Protein AF-C5B0N3-F1 (afdb_monomer)

Secondary structure (DSSP, 8-state):
------SS-HHHHHHHHHHHTEEEEEEETTEEEEEES-HHHHHHHHHHHHHHHHHHHHHHHHHHHHHHHHHHHHHHHHHS-HHHHHHHHHHHHHHHHHHHHHHHTS-SS-TT-S--

Mean predicted aligned error: 10.0 Å

Foldseek 3Di:
DPPDDDPDDLVNVLVVLQVVQWDFPDDDPPDTDIDRNCPPVSVVSNVVSVLVVLLVVLVVVLVVQLVVLVVVLVVLCVVQPCVVNPPVSVVSNVVSVVVSVVSVVDDSGDPPPPDD

pLDDT: mean 80.4, std 15.12, range [34.62, 94.81]

Radius of gyration: 23.95 Å; Cα contacts (8 Å, |Δi|>4): 84; chains: 1; bounding box: 46×26×74 Å

Organism: Methylorubrum extorquens (strain ATCC 14718 / DSM 1338 / JCM 2805 / NCIMB 9133 / AM1) (NCBI:txid272630)

Solvent-accessible surface area (backbone atoms only — not comparable to full-atom values): 6702 Å² total; per-residue (Å²): 132,84,80,72,72,69,94,62,53,70,67,58,56,46,50,50,45,50,58,76,34,41,45,82,73,55,80,58,91,94,46,89,41,73,43,69,76,44,61,68,62,42,51,54,54,45,50,54,52,50,53,50,54,45,32,53,51,38,48,54,51,38,53,53,53,29,50,52,35,50,52,52,33,50,55,44,44,74,76,29,32,48,90,82,40,40,72,61,18,46,52,51,46,50,51,33,54,50,49,34,53,53,42,71,66,52,73,49,64,70,95,80,72,84,81,128

Sequence (116 aa):
MIAMASDKSLAAEIEAVLRANTCELGQADEADRFLIVDVKKAAAEIAALQSRAFEDGARWMRERAYNAVIDVRHAAACNFSPEFSGAQGEARTNSLATAAKAVLALPLQPEGERNA

Structure (mmCIF, N/CA/C/O backbone):
data_AF-C5B0N3-F1
#
_entry.id   AF-C5B0N3-F1
#
loop_
_atom_site.group_PDB
_atom_site.id
_atom_site.type_symbol
_atom_site.label_atom_id
_atom_site.label_alt_id
_atom_site.label_comp_id
_atom_site.label_asym_id
_atom_site.label_entity_id
_atom_site.label_seq_id
_atom_site.pdbx_PDB_ins_code
_atom_site.Cartn_x
_atom_site.Cartn_y
_atom_site.Cartn_z
_atom_site.occupancy
_atom_site.B_iso_or_equiv
_atom_site.auth_seq_id
_atom_site.auth_comp_id
_atom_site.auth_asym_id
_atom_site.aut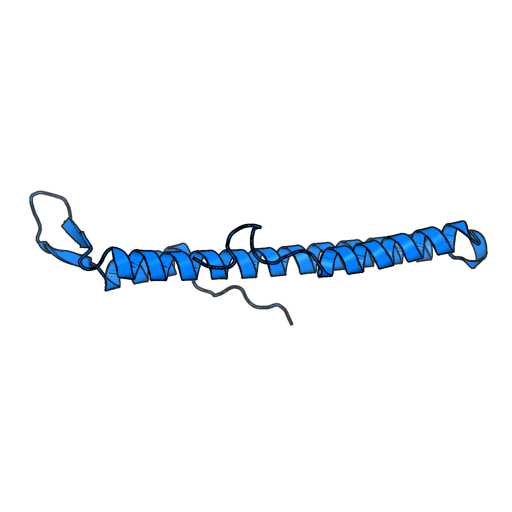h_atom_id
_atom_site.pdbx_PDB_model_num
ATOM 1 N N . MET A 1 1 ? 7.572 15.468 -1.102 1.00 34.62 1 MET A N 1
ATOM 2 C CA . MET A 1 1 ? 7.038 15.785 0.237 1.00 34.62 1 MET A CA 1
ATOM 3 C C . MET A 1 1 ? 6.649 14.450 0.843 1.00 34.62 1 MET A C 1
ATOM 5 O O . MET A 1 1 ? 5.716 13.841 0.343 1.00 34.62 1 MET A O 1
ATOM 9 N N . ILE A 1 2 ? 7.456 13.925 1.769 1.00 40.72 2 ILE A N 1
ATOM 10 C CA . ILE A 1 2 ? 7.207 12.624 2.407 1.00 40.72 2 ILE A CA 1
ATOM 11 C C . ILE A 1 2 ? 5.932 12.801 3.228 1.00 40.72 2 ILE A C 1
ATOM 13 O O . ILE A 1 2 ? 5.920 13.634 4.134 1.00 40.72 2 ILE A O 1
ATOM 17 N N . ALA A 1 3 ? 4.854 12.099 2.876 1.00 42.22 3 ALA A N 1
ATOM 18 C CA . ALA A 1 3 ? 3.690 12.028 3.746 1.00 42.22 3 ALA A CA 1
ATOM 19 C C . ALA A 1 3 ? 4.167 11.371 5.043 1.00 42.22 3 ALA A C 1
ATOM 21 O O . ALA A 1 3 ? 4.524 10.192 5.056 1.00 42.22 3 ALA A O 1
ATOM 22 N N . MET A 1 4 ? 4.306 12.179 6.093 1.00 39.03 4 MET A N 1
ATOM 23 C CA . MET A 1 4 ? 4.679 11.688 7.407 1.00 39.03 4 MET A CA 1
ATOM 24 C C . MET A 1 4 ? 3.627 10.673 7.838 1.00 39.03 4 MET A C 1
ATOM 26 O O . MET A 1 4 ? 2.436 10.983 7.839 1.00 39.03 4 MET A O 1
ATOM 30 N N . ALA A 1 5 ? 4.072 9.457 8.156 1.00 51.12 5 ALA A N 1
ATOM 31 C CA . ALA A 1 5 ? 3.236 8.494 8.850 1.00 51.12 5 ALA A CA 1
ATOM 32 C C . ALA A 1 5 ? 2.658 9.186 10.092 1.00 51.12 5 ALA A C 1
ATOM 34 O O . ALA A 1 5 ? 3.391 9.888 10.785 1.00 51.12 5 ALA A O 1
ATOM 35 N N . SER A 1 6 ? 1.354 9.026 10.331 1.00 54.53 6 SER A N 1
ATOM 36 C CA . SER A 1 6 ? 0.712 9.425 11.588 1.00 54.53 6 SER A CA 1
ATOM 37 C C . SER A 1 6 ? 1.625 9.039 12.757 1.00 54.53 6 SER A C 1
ATOM 39 O O . SER A 1 6 ? 1.975 7.867 12.890 1.00 54.53 6 SER A O 1
ATOM 41 N N . ASP A 1 7 ? 2.022 10.003 13.597 1.00 58.38 7 ASP A N 1
ATOM 42 C CA . ASP A 1 7 ? 2.887 9.752 14.766 1.00 58.38 7 ASP A CA 1
ATOM 43 C C . ASP A 1 7 ? 2.241 8.777 15.777 1.00 58.38 7 ASP A C 1
ATOM 45 O O . ASP A 1 7 ? 2.889 8.312 16.716 1.00 58.38 7 ASP A O 1
ATOM 49 N N . LYS A 1 8 ? 0.955 8.441 15.598 1.00 67.44 8 LYS A N 1
ATOM 50 C CA . LYS A 1 8 ? 0.238 7.429 16.376 1.00 67.44 8 LYS A CA 1
ATOM 51 C C . LYS A 1 8 ? 0.162 6.121 15.596 1.00 67.44 8 LYS A C 1
ATOM 53 O O . LYS A 1 8 ? -0.288 6.087 14.454 1.00 67.44 8 LYS A O 1
ATOM 58 N N . SER A 1 9 ? 0.570 5.025 16.235 1.00 86.88 9 SER A N 1
ATOM 59 C CA . SER A 1 9 ? 0.423 3.695 15.642 1.00 86.88 9 SER A CA 1
ATOM 60 C C . SER A 1 9 ? -1.060 3.336 15.492 1.00 86.88 9 SER A C 1
ATOM 62 O O . SER A 1 9 ? -1.882 3.706 16.333 1.00 86.88 9 SER A O 1
ATOM 64 N N . LEU A 1 10 ? -1.400 2.556 14.459 1.00 89.12 10 LEU A N 1
ATOM 65 C CA . LEU A 1 10 ? -2.758 2.029 14.264 1.00 89.12 10 LEU A CA 1
ATOM 66 C C . LEU A 1 10 ? -3.289 1.335 15.530 1.00 89.12 10 LEU A C 1
ATOM 68 O O . LEU A 1 10 ? -4.461 1.468 15.862 1.00 89.12 10 LEU A O 1
ATOM 72 N N . ALA A 1 11 ? -2.418 0.641 16.268 1.00 89.19 11 ALA A N 1
ATOM 73 C CA . ALA A 1 11 ? -2.785 -0.004 17.524 1.00 89.19 11 ALA A CA 1
ATOM 74 C C . ALA A 1 11 ? -3.248 1.007 18.587 1.00 89.19 11 ALA A C 1
ATOM 76 O O . ALA A 1 11 ? -4.242 0.758 19.261 1.00 89.19 11 ALA A O 1
ATOM 77 N N . ALA A 1 12 ? -2.585 2.163 18.697 1.00 91.12 12 ALA A N 1
ATOM 78 C CA . ALA A 1 12 ? -2.984 3.218 19.626 1.00 91.12 12 ALA A CA 1
ATOM 79 C C . ALA A 1 12 ? -4.320 3.871 19.227 1.00 91.12 12 ALA A C 1
ATOM 81 O O . ALA A 1 12 ? -5.117 4.233 20.091 1.00 91.12 12 ALA A O 1
ATOM 82 N N . GLU A 1 13 ? -4.589 4.008 17.926 1.00 92.94 13 GLU A N 1
ATOM 83 C CA . GLU A 1 13 ? -5.879 4.511 17.435 1.00 92.94 13 GLU A CA 1
ATOM 84 C C . GLU A 1 13 ? -7.014 3.507 17.700 1.00 92.94 13 GLU A C 1
ATOM 86 O O . GLU A 1 13 ? -8.072 3.901 18.186 1.00 92.94 13 GLU A O 1
ATOM 91 N N . ILE A 1 14 ? -6.777 2.208 17.481 1.00 92.38 14 ILE A N 1
ATOM 92 C CA . ILE A 1 14 ? -7.730 1.139 17.824 1.00 92.38 14 ILE A CA 1
ATOM 93 C C . ILE A 1 14 ? -7.999 1.115 19.332 1.00 92.38 14 ILE A C 1
ATOM 95 O O . ILE A 1 14 ? -9.153 1.042 19.749 1.00 92.38 14 ILE A O 1
ATOM 99 N N . GLU A 1 15 ? -6.958 1.213 20.161 1.00 90.75 15 GLU A N 1
ATOM 100 C CA . GLU A 1 15 ? -7.115 1.261 21.616 1.00 90.75 15 GLU A CA 1
ATOM 101 C C . GLU A 1 15 ? -7.964 2.463 22.051 1.00 90.75 15 GLU A C 1
ATOM 103 O O . GLU A 1 15 ? -8.836 2.323 22.909 1.00 90.75 15 GLU A O 1
ATOM 108 N N . ALA A 1 16 ? -7.769 3.631 21.434 1.00 90.81 16 ALA A N 1
ATOM 109 C CA . ALA A 1 16 ? -8.570 4.8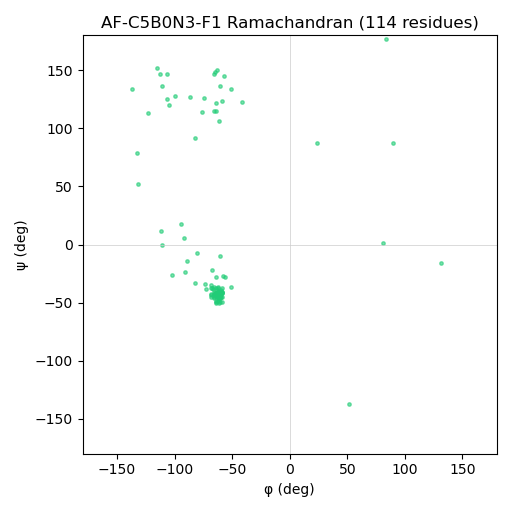16 21.723 1.00 90.81 16 ALA A CA 1
ATOM 110 C C . ALA A 1 16 ? -10.056 4.611 21.379 1.00 90.81 16 ALA A C 1
ATOM 112 O O . ALA A 1 16 ? -10.914 4.988 22.179 1.00 90.81 16 ALA A O 1
ATOM 113 N N . VAL A 1 17 ? -10.365 3.972 20.242 1.00 92.12 17 VAL A N 1
ATOM 114 C CA . VAL A 1 17 ? -11.748 3.609 19.878 1.00 92.12 17 VAL A CA 1
ATOM 115 C C . VAL A 1 17 ? -12.341 2.652 20.908 1.00 92.12 17 VAL A C 1
ATOM 117 O O . VAL A 1 17 ? -13.464 2.864 21.367 1.00 92.12 17 VAL A O 1
ATOM 120 N N . LEU A 1 18 ? -11.596 1.618 21.306 1.00 90.38 18 LEU A N 1
ATOM 121 C CA . LEU A 1 18 ? -12.060 0.657 22.304 1.00 90.38 18 LEU A CA 1
ATOM 122 C C . LEU A 1 18 ? -12.353 1.354 23.635 1.00 90.38 18 LEU A C 1
ATOM 124 O O . LEU A 1 18 ? -13.460 1.219 24.144 1.00 90.38 18 LEU A O 1
ATOM 128 N N . ARG A 1 19 ? -11.428 2.180 24.140 1.00 88.00 19 ARG A N 1
ATOM 129 C CA . ARG A 1 19 ? -11.613 2.944 25.387 1.00 88.00 19 ARG A CA 1
ATOM 130 C C . ARG A 1 19 ? -12.820 3.879 25.332 1.00 88.00 19 ARG A C 1
ATOM 132 O O . ARG A 1 19 ? -13.566 3.961 26.304 1.00 88.00 19 ARG A O 1
ATOM 139 N N . ALA A 1 20 ? -13.041 4.554 24.204 1.00 88.81 20 ALA A N 1
ATOM 140 C CA . ALA A 1 20 ? -14.182 5.452 24.018 1.00 88.81 20 ALA A CA 1
ATOM 141 C C . ALA A 1 20 ? -15.537 4.722 23.990 1.00 88.81 20 ALA A C 1
ATOM 143 O O . ALA A 1 20 ? -16.570 5.340 24.242 1.00 88.81 20 ALA A O 1
ATOM 144 N N . ASN A 1 21 ? -15.535 3.421 23.687 1.00 86.56 21 ASN A N 1
ATOM 145 C CA . ASN A 1 21 ? -16.735 2.593 23.585 1.00 86.56 21 ASN A CA 1
ATOM 146 C C . ASN A 1 21 ? -16.832 1.537 24.701 1.00 86.56 21 ASN A C 1
ATOM 148 O O . ASN A 1 21 ? -17.691 0.657 24.624 1.00 86.56 21 ASN A O 1
ATOM 152 N N . THR A 1 22 ? -15.994 1.615 25.738 1.00 85.12 22 THR A N 1
ATOM 153 C CA . THR A 1 22 ? -16.066 0.749 26.924 1.00 85.12 22 THR A CA 1
ATOM 154 C C . THR A 1 22 ? -16.604 1.479 28.147 1.00 85.12 22 THR A C 1
ATOM 156 O O . THR A 1 22 ? -16.304 2.653 28.346 1.00 85.12 22 THR A O 1
ATOM 159 N N . CYS A 1 23 ? -17.329 0.770 29.013 1.00 78.94 23 CYS A N 1
ATOM 160 C CA . CYS A 1 23 ? -17.572 1.190 30.391 1.00 78.94 23 CYS A CA 1
ATOM 161 C C . CYS A 1 23 ? -16.878 0.245 31.382 1.00 78.94 23 CYS A C 1
ATOM 163 O O . CYS A 1 23 ? -16.742 -0.958 31.134 1.00 78.94 23 CYS A O 1
ATOM 165 N N . GLU A 1 24 ? -16.420 0.802 32.503 1.00 75.19 24 GLU A N 1
ATOM 166 C CA . GLU A 1 24 ? -15.849 0.036 33.610 1.00 75.19 24 GLU A CA 1
ATOM 167 C C . GLU A 1 24 ? -16.968 -0.676 34.378 1.00 75.19 24 GLU A C 1
ATOM 169 O O . GLU A 1 24 ? -17.928 -0.045 34.823 1.00 75.19 24 GLU A O 1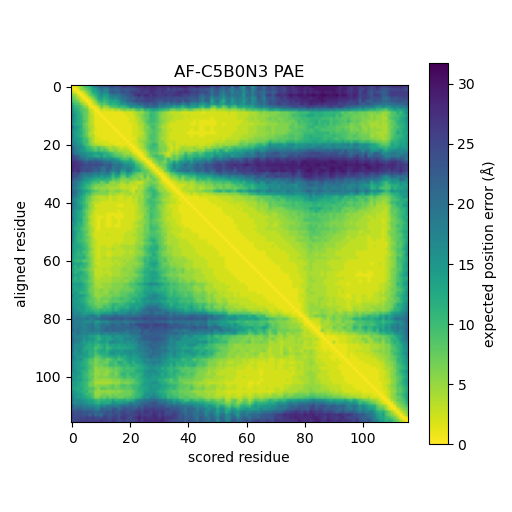
ATOM 174 N N . LEU A 1 25 ? -16.845 -1.994 34.547 1.00 69.12 25 LEU A N 1
ATOM 175 C CA . LEU A 1 25 ? -17.785 -2.801 35.336 1.00 69.12 25 LEU A CA 1
ATOM 176 C C . LEU A 1 25 ? -17.361 -2.947 36.812 1.00 69.12 25 LEU A C 1
ATOM 178 O O . LEU A 1 25 ? -18.012 -3.668 37.568 1.00 69.12 25 LEU A O 1
ATOM 182 N N . GLY A 1 26 ? -16.292 -2.259 37.225 1.00 60.69 26 GLY A N 1
ATOM 183 C CA . GLY A 1 26 ? -15.674 -2.385 38.547 1.00 60.69 26 GLY A CA 1
ATOM 184 C C . GLY A 1 26 ? -14.679 -3.548 38.651 1.00 60.69 26 GLY A C 1
ATOM 185 O O . GLY A 1 26 ? -14.482 -4.315 37.706 1.00 60.69 26 GLY A O 1
ATOM 186 N N . GLN A 1 27 ? -14.031 -3.666 39.814 1.00 54.34 27 GLN A N 1
ATOM 187 C CA . GLN A 1 27 ? -13.083 -4.741 40.119 1.00 54.34 27 GLN A CA 1
ATOM 188 C C . GLN A 1 27 ? -13.821 -5.960 40.679 1.00 54.34 27 GLN A C 1
ATOM 190 O O . GLN A 1 27 ? -14.557 -5.852 41.657 1.00 54.34 27 GLN A O 1
ATOM 195 N N . ALA A 1 28 ? -13.599 -7.130 40.086 1.00 51.16 28 ALA A N 1
ATOM 196 C CA . ALA A 1 28 ? -13.918 -8.409 40.710 1.00 51.16 28 ALA A CA 1
ATOM 197 C C . ALA A 1 28 ? -12.625 -9.218 40.744 1.00 51.16 28 ALA A C 1
ATOM 199 O O . ALA A 1 28 ? -12.111 -9.528 39.670 1.00 51.16 28 ALA A O 1
ATOM 200 N N . ASP A 1 29 ? -12.119 -9.467 41.957 1.00 55.53 29 ASP A N 1
ATOM 201 C CA . ASP A 1 29 ? -10.939 -10.267 42.304 1.00 55.53 29 ASP A CA 1
ATOM 202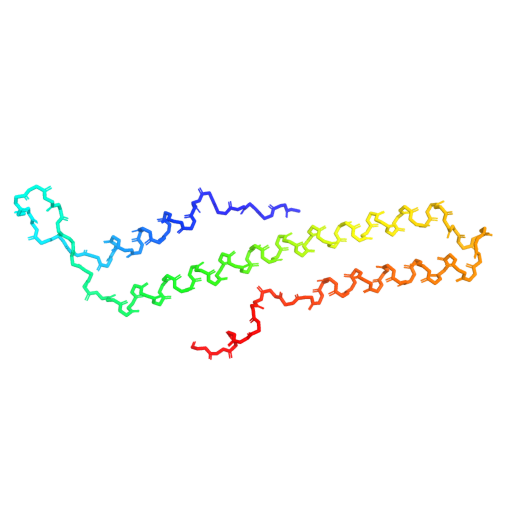 C C . ASP A 1 29 ? -9.914 -10.396 41.159 1.00 55.53 29 ASP A C 1
ATOM 204 O O . ASP A 1 29 ? -9.951 -11.319 40.350 1.00 55.53 29 ASP A O 1
ATOM 208 N N . GLU A 1 30 ? -9.004 -9.417 41.103 1.00 57.41 30 GLU A N 1
ATOM 209 C CA . GLU A 1 30 ? -7.744 -9.416 40.333 1.00 57.41 30 GLU A CA 1
ATOM 210 C C . GLU A 1 30 ? -7.773 -9.084 38.825 1.00 57.41 30 GLU A C 1
ATOM 212 O O . GLU A 1 30 ? -6.700 -9.013 38.225 1.00 57.41 30 GLU A O 1
ATOM 217 N N . ALA A 1 31 ? -8.917 -8.768 38.202 1.00 60.50 31 ALA A N 1
ATOM 218 C CA . ALA A 1 31 ? -8.925 -8.279 36.811 1.00 60.50 31 ALA A CA 1
ATOM 219 C C . ALA A 1 31 ? -9.869 -7.092 36.565 1.00 60.50 31 ALA A C 1
ATOM 221 O O . ALA A 1 31 ? -11.046 -7.129 36.934 1.00 60.50 31 ALA A O 1
ATOM 222 N N . ASP A 1 32 ? -9.364 -6.072 35.860 1.00 64.62 32 ASP A N 1
ATOM 223 C CA . ASP A 1 32 ? -10.183 -4.988 35.319 1.00 64.62 32 ASP A CA 1
ATOM 224 C C . ASP A 1 32 ? -11.151 -5.555 34.271 1.00 64.62 32 ASP A C 1
ATOM 226 O O . ASP A 1 32 ? -10.743 -6.169 33.279 1.00 64.62 32 ASP A O 1
ATOM 230 N N . ARG A 1 33 ? -12.457 -5.369 34.493 1.00 70.31 33 ARG A N 1
ATOM 231 C CA . ARG A 1 33 ? -13.506 -5.803 33.565 1.00 70.31 33 ARG A CA 1
ATOM 232 C C . AR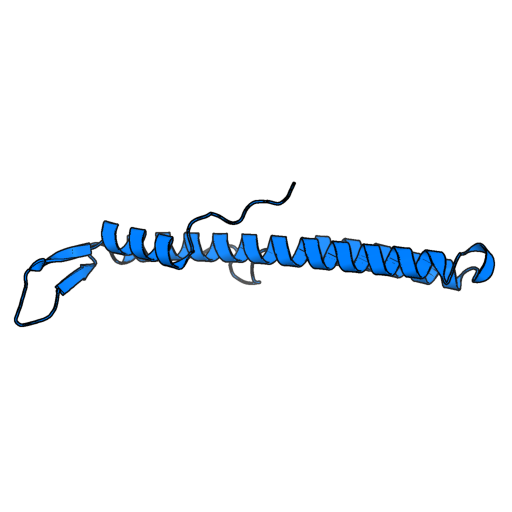G A 1 33 ? -14.069 -4.604 32.817 1.00 70.31 33 ARG A C 1
ATOM 234 O O . ARG A 1 33 ? -14.668 -3.709 33.413 1.00 70.31 33 ARG A O 1
ATOM 241 N N . PHE A 1 34 ? -13.938 -4.641 31.496 1.00 75.38 34 PHE A N 1
ATOM 242 C CA . PHE A 1 34 ? -14.505 -3.648 30.589 1.00 75.38 34 PHE A CA 1
ATOM 243 C C . PHE A 1 34 ? -15.635 -4.271 29.770 1.00 75.38 34 PHE A C 1
ATOM 245 O O . PHE A 1 34 ? -15.498 -5.381 29.253 1.00 75.38 34 PHE A O 1
ATOM 252 N N . LEU A 1 35 ? -16.744 -3.548 29.630 1.00 80.75 35 LEU A N 1
ATOM 253 C CA . LEU A 1 35 ? -17.830 -3.898 28.716 1.00 80.75 35 LEU A CA 1
ATOM 254 C C . LEU A 1 35 ? -17.802 -2.951 27.524 1.00 80.75 35 LEU A C 1
ATOM 256 O O . LEU A 1 35 ? -17.886 -1.742 27.713 1.00 80.75 35 LEU A O 1
ATOM 260 N N . ILE A 1 36 ? -17.738 -3.487 26.306 1.00 82.81 36 ILE A N 1
ATOM 261 C CA . ILE A 1 36 ? -17.927 -2.682 25.093 1.00 82.81 36 ILE A CA 1
ATOM 262 C C . ILE A 1 36 ? -19.426 -2.408 24.938 1.00 82.81 36 ILE A C 1
ATOM 264 O O . ILE A 1 36 ? -20.213 -3.331 24.733 1.00 82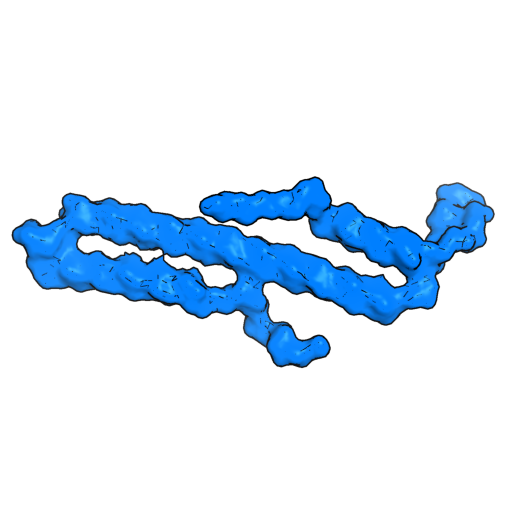.81 36 ILE A O 1
ATOM 268 N N . VAL A 1 37 ? -19.816 -1.141 25.059 1.00 84.31 37 VAL A N 1
ATOM 269 C CA . VAL A 1 37 ? -21.217 -0.703 25.154 1.00 84.31 37 VAL A CA 1
ATOM 270 C C . VAL A 1 37 ? -21.873 -0.599 23.774 1.00 84.31 37 VAL A C 1
ATOM 272 O O . VAL A 1 37 ? -23.055 -0.901 23.628 1.00 84.31 37 VAL A O 1
ATOM 275 N N . ASP A 1 38 ? -21.100 -0.231 22.748 1.00 86.12 38 ASP A N 1
ATOM 276 C CA . ASP A 1 38 ? -21.566 -0.120 21.360 1.00 86.12 38 ASP A CA 1
ATOM 277 C C . ASP A 1 38 ? -20.595 -0.813 20.394 1.00 86.12 38 ASP A C 1
ATOM 279 O O . ASP A 1 38 ? -19.756 -0.203 19.728 1.00 86.12 38 ASP A O 1
ATOM 283 N N . VAL A 1 39 ? -20.708 -2.143 20.338 1.00 88.94 39 VAL A N 1
ATOM 284 C CA . VAL A 1 39 ? -19.849 -2.998 19.505 1.00 88.94 39 VAL A CA 1
ATOM 285 C C . VAL A 1 39 ? -19.950 -2.637 18.022 1.00 88.94 39 VAL A C 1
ATOM 287 O O . VAL A 1 39 ? -18.944 -2.681 17.317 1.00 88.94 39 VAL A O 1
ATOM 290 N N . LYS A 1 40 ? -21.140 -2.270 17.529 1.00 90.62 40 LYS A N 1
ATOM 291 C CA . LYS A 1 40 ? -21.335 -1.971 16.102 1.00 90.62 40 LYS A CA 1
ATOM 292 C C . LYS A 1 40 ? -20.609 -0.694 15.705 1.00 90.62 40 LYS A C 1
ATOM 294 O O . LYS A 1 40 ? -19.926 -0.682 14.684 1.00 90.62 40 LYS A O 1
ATOM 299 N N . LYS A 1 41 ? -20.729 0.354 16.521 1.00 89.06 41 LYS A N 1
ATOM 300 C CA . LYS A 1 41 ? -20.031 1.616 16.288 1.00 89.06 41 LYS A CA 1
ATOM 301 C C . LYS A 1 41 ? -18.514 1.442 16.369 1.00 89.06 41 LYS A C 1
ATOM 303 O O . LYS A 1 41 ? -17.814 1.837 15.441 1.00 89.06 41 LYS A O 1
ATOM 308 N N . ALA A 1 42 ? -18.020 0.778 17.417 1.00 89.50 42 ALA A N 1
ATOM 309 C CA . ALA A 1 42 ? -16.591 0.515 17.578 1.00 89.50 42 ALA A CA 1
ATOM 310 C C . ALA A 1 42 ? -16.014 -0.297 16.403 1.00 89.50 42 ALA A C 1
ATOM 312 O O . ALA A 1 42 ? -14.943 0.026 15.895 1.00 89.50 42 ALA A O 1
ATOM 313 N N . ALA A 1 43 ? -16.739 -1.316 15.928 1.00 90.19 43 ALA A N 1
ATOM 314 C CA . ALA A 1 43 ? -16.318 -2.119 14.782 1.00 90.19 43 ALA A CA 1
ATOM 315 C C . ALA A 1 43 ? -16.236 -1.297 13.485 1.00 90.19 43 ALA A C 1
ATOM 317 O O . ALA A 1 43 ? -15.268 -1.439 12.740 1.00 90.19 43 ALA A O 1
ATOM 318 N N . ALA A 1 44 ? -17.211 -0.418 13.227 1.00 90.56 44 ALA A N 1
ATOM 319 C CA . ALA A 1 44 ? -17.200 0.450 12.050 1.00 90.56 44 ALA A CA 1
ATOM 320 C C . ALA A 1 44 ? -16.028 1.449 12.074 1.00 90.56 44 ALA A C 1
ATOM 322 O O . ALA A 1 44 ? -15.362 1.649 11.058 1.00 90.56 44 ALA A O 1
ATOM 323 N N . GLU A 1 45 ? -15.736 2.042 13.234 1.00 92.44 45 GLU A N 1
ATOM 324 C CA . GLU A 1 45 ? -14.603 2.960 13.399 1.00 92.44 45 GLU A CA 1
ATOM 325 C C . GLU A 1 45 ? -13.255 2.242 13.216 1.00 92.44 45 GLU A C 1
ATOM 327 O O . GLU A 1 45 ? -12.383 2.743 12.505 1.00 92.44 45 GLU A O 1
ATOM 332 N N . ILE A 1 46 ? -13.094 1.040 13.780 1.00 92.88 46 ILE A N 1
ATOM 333 C CA . ILE A 1 46 ? -11.883 0.225 13.593 1.00 92.88 46 ILE A CA 1
ATOM 334 C C . ILE A 1 46 ? -11.704 -0.170 12.123 1.00 92.88 46 ILE A C 1
ATOM 336 O O . ILE A 1 46 ? -10.592 -0.059 11.607 1.00 92.88 46 ILE A O 1
ATOM 340 N N . ALA A 1 47 ? -12.772 -0.582 11.436 1.00 90.75 47 ALA A N 1
ATOM 341 C CA . ALA A 1 47 ? -12.710 -0.912 10.013 1.00 90.75 47 ALA A CA 1
ATOM 342 C C . ALA A 1 47 ? -12.231 0.291 9.183 1.00 90.75 47 ALA A C 1
ATOM 344 O O . ALA A 1 47 ? -11.306 0.157 8.385 1.00 90.75 47 ALA A O 1
ATOM 345 N N . ALA A 1 48 ? -12.766 1.489 9.440 1.00 89.94 48 ALA A N 1
ATOM 346 C CA . ALA A 1 48 ? -12.326 2.707 8.760 1.00 89.94 48 ALA A CA 1
ATOM 347 C C . ALA A 1 48 ? -10.840 3.028 9.018 1.00 89.94 48 ALA A C 1
ATOM 349 O O . ALA A 1 48 ? -10.117 3.414 8.096 1.00 89.94 48 ALA A O 1
ATOM 350 N N . LEU A 1 49 ? -10.358 2.835 10.254 1.00 91.69 49 LEU A N 1
ATOM 351 C CA . LEU A 1 49 ? -8.939 2.992 10.594 1.00 91.69 49 LEU A CA 1
ATOM 352 C C . LEU A 1 49 ? -8.050 1.990 9.845 1.00 91.69 49 LEU A C 1
ATOM 354 O O . LEU A 1 49 ? -6.986 2.364 9.346 1.00 91.69 49 LEU A O 1
ATOM 358 N N . GLN A 1 50 ? -8.482 0.732 9.748 1.00 89.81 50 GLN A N 1
ATOM 359 C CA . GLN A 1 50 ? -7.762 -0.318 9.027 1.00 89.81 50 GLN A CA 1
ATOM 360 C C . GLN A 1 50 ? -7.700 -0.032 7.525 1.00 89.81 50 GLN A C 1
ATOM 362 O O . GLN A 1 50 ? -6.615 -0.114 6.949 1.00 89.81 50 GLN A O 1
ATOM 367 N N . SER A 1 51 ? -8.814 0.377 6.910 1.00 87.56 51 SER A N 1
ATOM 368 C CA . SER A 1 51 ? -8.854 0.768 5.497 1.00 87.56 51 SER A CA 1
ATOM 369 C C . SER A 1 51 ? -7.920 1.948 5.216 1.00 87.56 51 SER A C 1
ATOM 371 O O . SER A 1 51 ? -7.118 1.883 4.286 1.00 87.56 51 SER A O 1
ATOM 373 N N . ARG A 1 52 ? -7.926 2.986 6.067 1.00 88.44 52 ARG A N 1
ATOM 374 C CA . ARG A 1 52 ? -7.000 4.127 5.944 1.00 88.44 52 ARG A CA 1
ATOM 375 C C . ARG A 1 52 ? -5.539 3.682 6.017 1.00 88.44 52 ARG A C 1
ATOM 377 O O . ARG A 1 52 ? -4.737 4.043 5.162 1.00 88.44 52 ARG A O 1
ATOM 384 N N . ALA A 1 53 ? -5.192 2.877 7.023 1.00 87.62 53 ALA A N 1
ATOM 385 C CA . ALA A 1 53 ? -3.827 2.390 7.203 1.00 87.62 53 ALA A CA 1
ATOM 386 C C . ALA A 1 53 ? -3.360 1.522 6.022 1.00 87.62 53 ALA A C 1
ATOM 388 O O . ALA A 1 53 ? -2.203 1.615 5.605 1.00 87.62 53 ALA A O 1
ATOM 389 N N . PHE A 1 54 ? -4.258 0.709 5.459 1.00 87.62 54 PHE A N 1
ATOM 390 C CA . PHE A 1 54 ? -3.981 -0.070 4.259 1.00 87.62 54 PHE A CA 1
ATOM 391 C C . PHE A 1 54 ? -3.716 0.833 3.049 1.00 87.62 54 PHE A C 1
ATOM 393 O O . PHE A 1 54 ? -2.699 0.663 2.378 1.00 87.62 54 PHE A O 1
ATOM 400 N N . GLU A 1 55 ? -4.580 1.819 2.792 1.00 89.12 55 GLU A N 1
ATOM 401 C CA . GLU A 1 55 ? -4.418 2.765 1.681 1.00 89.12 55 GLU A CA 1
ATOM 402 C C . GLU A 1 55 ? -3.113 3.561 1.772 1.00 89.12 55 GLU A C 1
ATOM 404 O O . GLU A 1 55 ? -2.428 3.752 0.762 1.00 89.12 55 GLU A O 1
ATOM 409 N N . ASP A 1 56 ? -2.747 4.008 2.974 1.00 87.19 56 ASP A N 1
ATOM 410 C CA . ASP A 1 56 ? -1.492 4.716 3.226 1.00 87.19 56 ASP A CA 1
ATOM 411 C C . ASP A 1 56 ? -0.286 3.810 2.944 1.00 87.19 56 ASP A C 1
ATOM 413 O O . ASP A 1 56 ? 0.647 4.207 2.237 1.00 87.19 56 ASP A O 1
ATOM 417 N N . GLY A 1 57 ? -0.332 2.560 3.418 1.00 88.19 57 GLY A N 1
ATOM 418 C CA . GLY A 1 57 ? 0.683 1.548 3.129 1.00 88.19 57 GLY A CA 1
ATOM 419 C C . GLY A 1 57 ? 0.804 1.247 1.633 1.00 88.19 57 GLY A C 1
ATOM 420 O O . GLY A 1 57 ? 1.910 1.243 1.086 1.00 88.19 57 GLY A O 1
ATOM 421 N N . ALA A 1 58 ? -0.321 1.069 0.940 1.00 90.06 58 ALA A N 1
ATOM 422 C CA . ALA A 1 58 ? -0.364 0.829 -0.498 1.00 90.06 58 ALA A CA 1
ATOM 423 C C . ALA A 1 58 ? 0.203 2.019 -1.286 1.00 90.06 58 ALA A C 1
ATOM 425 O O . ALA A 1 58 ? 0.984 1.835 -2.223 1.00 90.06 58 ALA A O 1
ATOM 426 N N . ARG A 1 59 ? -0.122 3.254 -0.883 1.00 90.38 59 ARG A N 1
ATOM 427 C CA . ARG A 1 59 ? 0.415 4.478 -1.491 1.00 90.38 59 ARG A CA 1
ATOM 428 C C . ARG A 1 59 ? 1.929 4.555 -1.330 1.00 90.38 59 ARG A C 1
ATOM 430 O O . ARG A 1 59 ? 2.620 4.820 -2.314 1.00 90.38 59 ARG A O 1
ATOM 437 N N . TRP A 1 60 ? 2.431 4.271 -0.129 1.00 88.62 60 TRP A N 1
ATOM 438 C CA . TRP A 1 60 ? 3.862 4.243 0.160 1.00 88.62 60 TRP A CA 1
ATOM 439 C C . TRP A 1 60 ? 4.595 3.181 -0.671 1.00 88.62 60 TRP A C 1
ATOM 441 O O . TRP A 1 60 ? 5.608 3.478 -1.308 1.00 88.62 60 TRP A O 1
ATOM 451 N N . MET A 1 61 ? 4.064 1.954 -0.740 1.00 90.56 61 MET A N 1
ATOM 452 C CA . MET A 1 61 ? 4.650 0.886 -1.559 1.00 90.56 61 MET A CA 1
ATOM 453 C C . MET A 1 61 ? 4.647 1.247 -3.046 1.00 90.56 61 MET A C 1
ATOM 455 O O . MET A 1 61 ? 5.650 1.039 -3.729 1.00 90.56 61 MET A O 1
ATOM 459 N N . ARG A 1 62 ? 3.553 1.833 -3.545 1.00 93.62 62 ARG A N 1
ATOM 460 C CA . ARG A 1 62 ? 3.421 2.258 -4.943 1.00 93.62 62 ARG A CA 1
ATOM 461 C C . ARG A 1 62 ? 4.422 3.348 -5.310 1.00 93.62 62 ARG A C 1
ATOM 463 O O . ARG A 1 62 ? 5.039 3.263 -6.367 1.00 93.62 62 ARG A O 1
ATOM 470 N N . GLU A 1 63 ? 4.615 4.342 -4.446 1.00 92.94 63 GLU A N 1
ATOM 471 C CA . GLU A 1 63 ? 5.618 5.392 -4.653 1.00 92.94 63 GLU A CA 1
ATOM 472 C C . GLU A 1 63 ? 7.033 4.801 -4.727 1.00 92.94 63 GLU A C 1
ATOM 474 O O . GLU A 1 63 ? 7.794 5.117 -5.642 1.00 92.94 63 GLU A O 1
ATOM 479 N N . ARG A 1 64 ? 7.376 3.873 -3.825 1.00 93.19 64 ARG A N 1
ATOM 480 C CA . ARG A 1 64 ? 8.683 3.199 -3.852 1.00 93.19 64 ARG A CA 1
ATOM 481 C C . ARG A 1 64 ? 8.876 2.326 -5.084 1.00 93.19 64 ARG A C 1
ATOM 483 O O . ARG A 1 64 ? 9.948 2.363 -5.681 1.00 93.19 64 ARG A O 1
ATOM 490 N N . ALA A 1 65 ? 7.858 1.562 -5.472 1.00 94.56 65 ALA A N 1
ATOM 491 C CA . ALA A 1 65 ? 7.898 0.750 -6.680 1.00 94.56 65 ALA A CA 1
ATOM 492 C C . ALA A 1 65 ? 8.064 1.628 -7.929 1.00 94.56 65 ALA A C 1
ATOM 494 O O . ALA A 1 65 ? 8.867 1.309 -8.802 1.00 94.56 65 ALA A O 1
ATOM 495 N N . TYR A 1 66 ? 7.366 2.765 -7.991 1.00 94.81 66 TYR A N 1
ATOM 496 C CA . TYR A 1 66 ? 7.496 3.718 -9.087 1.00 94.81 66 TYR A CA 1
ATOM 497 C C . TYR A 1 66 ? 8.925 4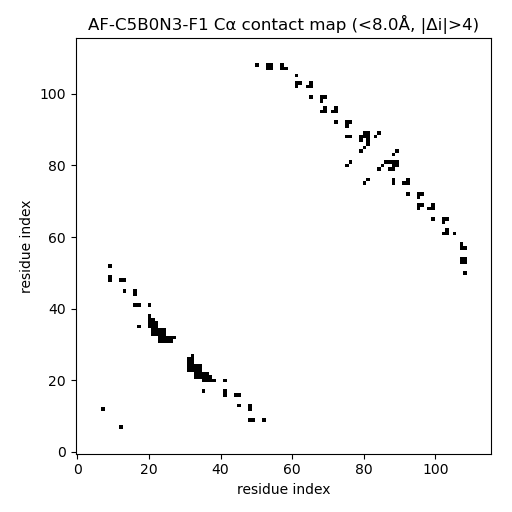.262 -9.170 1.00 94.81 66 TYR A C 1
ATOM 499 O O . TYR A 1 66 ? 9.541 4.185 -10.231 1.00 94.81 66 TYR A O 1
ATOM 507 N N . ASN A 1 67 ? 9.478 4.734 -8.050 1.00 93.62 67 ASN A N 1
ATOM 508 C CA . ASN A 1 67 ? 10.846 5.250 -8.001 1.00 93.62 67 ASN A CA 1
ATOM 509 C C . ASN A 1 67 ? 11.868 4.184 -8.422 1.00 93.62 67 ASN A C 1
ATOM 511 O O . ASN A 1 67 ? 12.721 4.464 -9.258 1.00 93.62 67 ASN A O 1
ATOM 515 N N . ALA A 1 68 ? 11.717 2.939 -7.959 1.00 94.50 68 ALA A N 1
ATOM 516 C CA . ALA A 1 68 ? 12.581 1.837 -8.380 1.00 94.50 68 ALA A CA 1
ATOM 517 C C . ALA A 1 68 ? 12.524 1.591 -9.900 1.00 94.50 68 ALA A C 1
ATOM 519 O O . ALA A 1 68 ? 13.556 1.379 -10.534 1.00 94.50 68 ALA A O 1
ATOM 520 N N . VAL A 1 69 ? 11.337 1.655 -10.515 1.00 93.94 69 VAL A N 1
ATOM 521 C CA . VAL A 1 69 ? 11.204 1.526 -11.977 1.00 93.94 69 VAL A CA 1
ATOM 522 C C . VAL A 1 69 ? 11.857 2.704 -12.706 1.00 93.94 69 VAL A C 1
ATOM 524 O O . VAL A 1 69 ? 12.479 2.501 -13.751 1.00 93.94 69 VAL A O 1
ATOM 527 N N . ILE A 1 70 ? 11.752 3.924 -12.174 1.00 92.75 70 ILE A N 1
ATOM 528 C CA . ILE A 1 70 ? 12.417 5.106 -12.738 1.00 92.75 70 ILE A CA 1
ATOM 529 C C . ILE A 1 70 ? 13.941 4.974 -12.665 1.00 92.75 70 ILE A C 1
ATOM 531 O O . ILE A 1 70 ? 14.605 5.234 -13.669 1.00 92.75 70 ILE A O 1
ATOM 535 N N . ASP A 1 71 ? 14.487 4.501 -11.548 1.00 92.31 71 ASP A N 1
ATOM 536 C CA . ASP A 1 71 ? 15.927 4.283 -11.387 1.00 92.31 71 ASP A CA 1
ATOM 537 C C . ASP A 1 71 ? 16.443 3.225 -12.371 1.00 92.31 71 ASP A C 1
ATOM 539 O O . ASP A 1 71 ? 17.437 3.439 -13.068 1.00 92.31 71 ASP A O 1
ATOM 543 N N . VAL A 1 72 ? 15.719 2.108 -12.516 1.00 89.75 72 VAL A N 1
ATOM 544 C CA . VAL A 1 72 ? 16.051 1.063 -13.498 1.00 89.75 72 VAL A CA 1
ATOM 545 C C . VAL A 1 72 ? 15.953 1.599 -14.926 1.00 89.75 72 VAL A C 1
ATOM 547 O O . VAL A 1 72 ? 16.809 1.294 -15.756 1.00 89.75 72 VAL A O 1
ATOM 550 N N . ARG A 1 73 ? 14.953 2.435 -15.231 1.00 88.12 73 ARG A N 1
ATOM 551 C CA . ARG A 1 73 ? 14.831 3.103 -16.535 1.00 88.12 73 ARG A CA 1
ATOM 552 C C . ARG A 1 73 ? 16.014 4.015 -16.813 1.00 88.12 73 ARG A C 1
ATOM 554 O O . ARG A 1 73 ? 16.528 3.994 -17.928 1.00 88.12 73 ARG A O 1
ATOM 561 N N . HIS A 1 74 ? 16.436 4.797 -15.827 1.00 86.38 74 HIS A N 1
ATOM 562 C CA . HIS A 1 74 ? 17.591 5.670 -15.960 1.00 86.38 74 HIS A CA 1
ATOM 563 C C . HIS A 1 74 ? 18.864 4.854 -16.219 1.00 86.38 74 HIS A C 1
ATOM 565 O O . HIS A 1 74 ? 19.555 5.093 -17.207 1.00 86.38 74 HIS A O 1
ATOM 571 N N . ALA A 1 75 ? 19.107 3.811 -15.421 1.00 85.88 75 ALA A N 1
ATOM 572 C CA . ALA A 1 75 ? 20.238 2.907 -15.615 1.00 85.88 75 ALA A CA 1
ATOM 573 C C . ALA A 1 75 ? 20.206 2.212 -16.990 1.00 85.88 75 ALA A C 1
ATOM 575 O O . ALA A 1 75 ? 21.243 2.060 -17.639 1.00 85.88 75 ALA A O 1
ATOM 576 N N . ALA A 1 76 ? 19.025 1.810 -17.467 1.00 83.12 76 ALA A N 1
ATOM 577 C CA . ALA A 1 76 ? 18.861 1.227 -18.793 1.00 83.12 76 ALA A CA 1
ATOM 578 C C . ALA A 1 76 ? 19.158 2.240 -19.907 1.00 83.12 76 ALA A C 1
ATOM 580 O O . ALA A 1 76 ? 19.826 1.880 -20.869 1.00 83.12 76 ALA A O 1
ATOM 581 N N . ALA A 1 77 ? 18.724 3.495 -19.773 1.00 80.50 77 ALA A N 1
ATOM 582 C CA . ALA A 1 77 ? 19.008 4.543 -20.753 1.00 80.50 77 ALA A CA 1
ATOM 583 C C . ALA A 1 77 ? 20.511 4.860 -20.847 1.00 80.50 77 ALA A C 1
ATOM 585 O O . ALA A 1 77 ? 21.021 5.069 -21.946 1.00 80.50 77 ALA A O 1
ATOM 586 N N . CYS A 1 78 ? 21.228 4.838 -19.719 1.00 81.88 78 CYS A N 1
ATOM 587 C CA . CYS A 1 78 ? 22.681 5.017 -19.688 1.00 81.88 78 CYS A CA 1
ATOM 588 C C . CYS A 1 78 ? 23.444 3.853 -20.344 1.00 81.88 78 CYS A C 1
ATOM 590 O O . CYS A 1 78 ? 24.448 4.087 -21.007 1.00 81.88 78 CYS A O 1
ATOM 592 N N . ASN A 1 79 ? 22.980 2.608 -20.171 1.00 80.06 79 ASN A N 1
ATOM 593 C CA . ASN A 1 79 ? 23.671 1.412 -20.679 1.00 80.06 79 ASN A CA 1
ATOM 594 C C . ASN A 1 79 ? 23.236 0.985 -22.090 1.00 80.06 79 ASN A C 1
ATOM 596 O O . ASN A 1 79 ? 23.977 0.300 -22.788 1.00 80.06 79 ASN A O 1
ATOM 600 N N . PHE A 1 80 ? 22.027 1.362 -22.504 1.00 74.56 80 PHE A N 1
ATOM 601 C CA . PHE A 1 80 ? 21.408 0.969 -23.769 1.00 74.56 80 PHE A CA 1
ATOM 602 C C . PHE A 1 80 ? 20.837 2.191 -24.477 1.00 74.56 80 PHE A C 1
ATOM 604 O O . PHE A 1 80 ? 19.655 2.215 -24.837 1.00 74.56 80 PHE A O 1
ATOM 611 N N . SER A 1 81 ? 21.660 3.230 -24.642 1.00 73.00 81 SER A N 1
ATOM 612 C CA . SER A 1 81 ? 21.196 4.440 -25.313 1.00 73.00 81 SER A CA 1
ATOM 613 C C . SER A 1 81 ? 20.679 4.092 -26.720 1.00 73.00 81 SER A C 1
ATOM 615 O O . SER A 1 81 ? 21.228 3.197 -27.378 1.00 73.00 81 SER A O 1
ATOM 617 N N . PRO A 1 82 ? 19.637 4.781 -27.213 1.00 71.75 82 PRO A N 1
ATOM 618 C CA . PRO A 1 82 ? 19.157 4.589 -28.580 1.00 71.75 82 PRO A CA 1
ATOM 619 C C . PRO A 1 82 ? 20.258 4.804 -29.627 1.00 71.75 82 PRO A C 1
ATOM 621 O O . PRO A 1 82 ? 20.240 4.172 -30.677 1.00 71.75 82 PRO A O 1
ATOM 624 N N . GLU A 1 83 ? 21.250 5.641 -29.314 1.00 75.75 83 GLU A N 1
ATOM 625 C CA . GLU A 1 83 ? 22.395 5.929 -30.181 1.00 75.75 83 GLU A CA 1
ATOM 626 C C . GLU A 1 83 ? 23.302 4.706 -30.394 1.00 75.75 83 GLU A C 1
ATOM 628 O O . GLU A 1 83 ? 23.787 4.499 -31.503 1.00 75.75 83 GLU A O 1
ATOM 633 N N . PHE A 1 84 ? 23.497 3.862 -29.371 1.00 75.81 84 PHE A N 1
ATOM 634 C CA . PHE A 1 84 ? 24.367 2.676 -29.460 1.00 75.81 84 PHE A CA 1
ATOM 635 C C . PHE A 1 84 ? 23.602 1.357 -29.625 1.00 75.81 84 PHE A C 1
ATOM 637 O O . PHE A 1 84 ? 24.138 0.389 -30.156 1.00 75.81 84 PHE A O 1
ATOM 644 N N . SER A 1 85 ? 22.356 1.298 -29.153 1.00 81.12 85 SER A N 1
ATOM 645 C CA . SER A 1 85 ? 21.526 0.083 -29.131 1.00 81.12 85 SER A CA 1
ATOM 646 C C . SER A 1 85 ? 20.344 0.130 -30.107 1.00 81.12 85 SER A C 1
ATOM 648 O O . SER A 1 85 ? 19.567 -0.828 -30.179 1.00 81.12 85 SER A O 1
ATOM 650 N N . GLY A 1 86 ? 20.176 1.233 -30.844 1.00 83.12 86 GLY A N 1
ATOM 651 C CA . GLY A 1 86 ? 19.119 1.416 -31.837 1.00 83.12 86 GLY A CA 1
ATOM 652 C C . GLY A 1 86 ? 17.723 1.110 -31.286 1.00 83.12 86 GLY A C 1
ATOM 653 O O . GLY A 1 86 ? 17.389 1.430 -30.141 1.00 83.12 86 GLY A O 1
ATOM 654 N N . ALA A 1 87 ? 16.925 0.405 -32.090 1.00 83.25 87 ALA A N 1
ATOM 655 C CA . ALA A 1 87 ? 15.553 0.023 -31.756 1.00 83.25 87 ALA A CA 1
ATOM 656 C C . ALA A 1 87 ? 15.431 -0.815 -30.466 1.00 83.25 87 ALA A C 1
ATOM 658 O O . ALA A 1 87 ? 14.401 -0.764 -29.794 1.00 83.25 87 ALA A O 1
ATOM 659 N N . GLN A 1 88 ? 16.465 -1.574 -30.077 1.00 81.88 88 GLN A N 1
ATOM 660 C CA . GLN A 1 88 ? 16.436 -2.348 -28.829 1.00 81.88 88 GLN A CA 1
ATOM 661 C C . GLN A 1 88 ? 16.562 -1.451 -27.590 1.00 81.88 88 GLN A C 1
ATOM 663 O O . GLN A 1 88 ? 15.888 -1.699 -26.587 1.00 81.88 88 GLN A O 1
ATOM 668 N N . GLY A 1 89 ? 17.389 -0.402 -27.656 1.00 82.56 89 GLY A N 1
ATOM 669 C CA . GLY A 1 89 ? 17.506 0.600 -26.589 1.00 82.56 89 GLY A CA 1
ATOM 670 C C . GLY A 1 89 ? 16.207 1.388 -26.398 1.00 82.56 89 GLY A C 1
ATOM 671 O O . GLY A 1 89 ? 15.734 1.582 -25.273 1.00 82.56 89 GLY A O 1
ATOM 672 N N . GLU A 1 90 ? 15.568 1.750 -27.512 1.00 83.25 90 GLU A N 1
ATOM 673 C CA . GLU A 1 90 ? 14.262 2.412 -27.520 1.00 83.25 90 GLU A CA 1
ATOM 674 C C . GLU A 1 90 ? 13.159 1.515 -26.930 1.00 83.25 90 GLU A C 1
ATOM 676 O O . GLU A 1 90 ? 12.458 1.918 -25.998 1.00 83.25 90 GLU A O 1
ATOM 681 N N . ALA A 1 91 ? 13.051 0.262 -27.390 1.00 84.50 91 ALA A N 1
ATOM 682 C CA . ALA A 1 91 ? 12.054 -0.688 -26.897 1.00 84.50 91 ALA A CA 1
ATOM 683 C C . ALA A 1 91 ? 12.175 -0.940 -25.383 1.00 84.50 91 ALA A C 1
ATOM 685 O O . ALA A 1 91 ? 11.165 -0.988 -24.675 1.00 84.50 91 ALA A O 1
ATOM 686 N N . ARG A 1 92 ? 13.402 -1.052 -24.855 1.00 81.00 92 ARG A N 1
ATOM 687 C CA . ARG A 1 92 ? 13.652 -1.222 -23.411 1.00 81.00 92 ARG A CA 1
ATOM 688 C C . ARG A 1 92 ? 13.238 0.004 -22.601 1.00 81.00 92 ARG A C 1
ATOM 690 O O . ARG A 1 92 ? 12.534 -0.134 -21.601 1.00 81.00 92 ARG A O 1
ATOM 697 N N . THR A 1 93 ? 13.612 1.200 -23.053 1.00 78.88 93 THR A N 1
ATOM 698 C CA . THR A 1 93 ? 13.234 2.458 -22.388 1.00 78.88 93 THR A CA 1
ATOM 699 C C . THR A 1 93 ? 11.712 2.641 -22.363 1.00 78.88 93 THR A C 1
ATOM 701 O O . THR A 1 93 ? 11.151 3.023 -21.331 1.00 78.88 93 THR A O 1
ATOM 704 N N . ASN A 1 94 ? 11.030 2.297 -23.460 1.00 85.81 94 ASN A N 1
ATOM 705 C CA . ASN A 1 94 ? 9.570 2.344 -23.570 1.00 85.81 94 ASN A CA 1
ATOM 706 C C . ASN A 1 94 ? 8.876 1.298 -22.685 1.00 85.81 94 ASN A C 1
ATOM 708 O O . ASN A 1 94 ? 7.847 1.588 -22.069 1.00 85.81 94 ASN A O 1
ATOM 712 N N . SER A 1 95 ? 9.458 0.103 -22.562 1.00 88.88 95 SER A N 1
ATOM 713 C CA . SER A 1 95 ? 8.939 -0.961 -21.691 1.00 88.88 95 SER A CA 1
ATOM 714 C C . SER A 1 95 ? 8.963 -0.537 -20.219 1.00 88.88 95 SER A C 1
ATOM 716 O O . SER A 1 95 ? 7.980 -0.721 -19.504 1.00 88.88 95 SER A O 1
ATOM 718 N N . LEU A 1 96 ? 10.036 0.125 -19.775 1.00 90.31 96 LEU A N 1
ATOM 719 C CA . LEU A 1 96 ? 10.153 0.628 -18.402 1.00 90.31 96 LEU A CA 1
ATOM 720 C C . LEU A 1 96 ? 9.273 1.859 -18.143 1.00 90.31 96 LEU A C 1
ATOM 722 O O . LEU A 1 96 ? 8.700 1.992 -17.065 1.00 90.31 96 LEU A O 1
ATOM 726 N N . ALA A 1 97 ? 9.081 2.728 -19.140 1.00 87.69 97 ALA A N 1
ATOM 727 C CA . ALA A 1 97 ? 8.084 3.797 -19.049 1.00 87.69 97 ALA A CA 1
ATOM 728 C C . ALA A 1 97 ? 6.652 3.241 -18.918 1.00 87.69 97 ALA A C 1
ATOM 730 O O . ALA A 1 97 ? 5.833 3.789 -18.180 1.00 87.69 97 ALA A O 1
ATOM 731 N N . THR A 1 98 ? 6.356 2.134 -19.601 1.00 92.56 98 THR A N 1
ATOM 732 C CA . THR A 1 98 ? 5.071 1.431 -19.488 1.00 92.56 98 THR A CA 1
ATOM 733 C C . THR A 1 98 ? 4.914 0.786 -18.113 1.00 92.56 98 THR A C 1
ATOM 735 O O . THR A 1 98 ? 3.871 0.950 -17.484 1.00 92.56 98 THR A O 1
ATOM 738 N N . ALA A 1 99 ? 5.963 0.141 -17.597 1.00 93.69 99 ALA A N 1
ATOM 739 C CA . ALA A 1 99 ? 5.974 -0.412 -16.245 1.00 93.69 99 ALA A CA 1
ATOM 740 C C . ALA A 1 99 ? 5.721 0.669 -15.179 1.00 93.69 99 ALA A C 1
ATOM 742 O O . ALA A 1 99 ? 4.919 0.459 -14.275 1.00 93.69 99 ALA A O 1
ATOM 743 N N . ALA A 1 100 ? 6.318 1.858 -15.319 1.00 92.88 100 ALA A N 1
ATOM 744 C CA . ALA A 1 100 ? 6.097 2.966 -14.389 1.00 92.88 100 ALA A CA 1
ATOM 745 C C . ALA A 1 100 ? 4.624 3.417 -14.369 1.00 92.88 100 ALA A C 1
ATOM 747 O O . ALA A 1 100 ? 4.049 3.636 -13.303 1.00 92.88 100 ALA A O 1
ATOM 748 N N . LYS A 1 101 ? 3.985 3.497 -15.545 1.00 93.62 101 LYS A N 1
ATOM 749 C CA . LYS A 1 101 ? 2.545 3.784 -15.655 1.00 93.62 101 LYS A CA 1
ATOM 750 C C . LYS A 1 101 ? 1.693 2.679 -15.032 1.00 93.62 101 LYS A C 1
ATOM 752 O O . LYS A 1 101 ? 0.729 2.989 -14.339 1.00 93.62 101 LYS A O 1
ATOM 757 N N . ALA A 1 102 ? 2.056 1.414 -15.244 1.00 94.00 102 ALA A N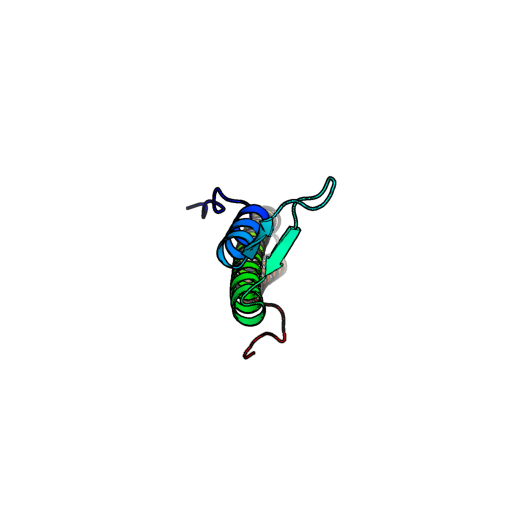 1
ATOM 758 C CA . ALA A 1 102 ? 1.353 0.276 -14.658 1.00 94.00 102 ALA A CA 1
ATOM 759 C C . ALA A 1 102 ? 1.422 0.292 -13.123 1.00 94.00 102 ALA A C 1
ATOM 761 O O . ALA A 1 102 ? 0.403 0.081 -12.474 1.00 94.00 102 ALA A O 1
ATOM 762 N N . VAL A 1 103 ? 2.578 0.634 -12.541 1.00 93.88 103 VAL A N 1
ATOM 763 C CA . VAL A 1 103 ? 2.721 0.801 -11.085 1.00 93.88 103 VAL A CA 1
ATOM 764 C C . VAL A 1 103 ? 1.792 1.894 -10.561 1.00 93.88 103 VAL A C 1
ATOM 766 O O . VAL A 1 103 ? 1.093 1.677 -9.576 1.00 93.88 103 VAL A O 1
ATOM 769 N N . LEU A 1 104 ? 1.726 3.053 -11.223 1.00 91.81 104 LEU A N 1
ATOM 770 C CA . LEU A 1 104 ? 0.827 4.140 -10.813 1.00 91.81 104 LEU A CA 1
ATOM 771 C C . LEU A 1 104 ? -0.659 3.765 -10.913 1.00 91.81 104 LEU A C 1
ATOM 773 O O . LEU A 1 104 ? -1.467 4.292 -10.149 1.00 91.81 104 LEU A O 1
ATOM 777 N N . ALA A 1 105 ? -1.007 2.851 -11.820 1.00 91.62 105 ALA A N 1
ATOM 778 C CA . ALA A 1 105 ? -2.364 2.348 -12.001 1.00 91.62 105 ALA A CA 1
ATOM 779 C C . ALA A 1 105 ? -2.763 1.258 -10.989 1.00 91.62 105 ALA A C 1
ATOM 781 O O . ALA A 1 105 ? -3.932 0.873 -10.964 1.00 91.62 105 ALA A O 1
ATOM 782 N N . LEU A 1 106 ? -1.834 0.765 -10.156 1.00 90.12 106 LEU A N 1
ATOM 783 C CA . LEU A 1 106 ? -2.162 -0.223 -9.131 1.00 90.12 106 LEU A CA 1
ATOM 784 C C . LEU A 1 106 ? -3.198 0.343 -8.143 1.00 90.12 106 LEU A C 1
ATOM 786 O O . LEU A 1 106 ? -3.063 1.500 -7.707 1.00 90.12 106 LEU A O 1
ATOM 790 N N . PRO A 1 107 ? -4.218 -0.458 -7.782 1.00 86.00 107 PRO A N 1
ATOM 791 C CA . PRO A 1 107 ? -5.244 -0.041 -6.842 1.00 86.00 107 PRO A CA 1
ATOM 792 C C . PRO A 1 107 ? -4.638 0.174 -5.452 1.00 86.00 107 PRO A C 1
ATOM 794 O O . PRO A 1 107 ? -3.692 -0.502 -5.053 1.00 86.00 107 PRO A O 1
ATOM 797 N N . LEU A 1 108 ? -5.186 1.145 -4.720 1.00 83.44 108 LEU A N 1
ATOM 798 C CA . LEU A 1 108 ? -4.789 1.430 -3.336 1.00 83.44 108 LEU A CA 1
ATOM 799 C C . LEU A 1 108 ? -5.596 0.636 -2.306 1.00 83.44 108 LEU A C 1
ATOM 801 O O . LEU A 1 108 ? -5.206 0.580 -1.148 1.00 83.44 108 LEU A O 1
ATOM 805 N N 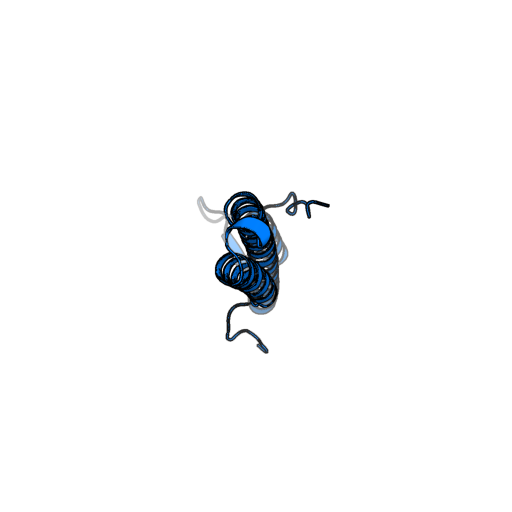. GLN A 1 109 ? -6.701 0.035 -2.737 1.00 75.31 109 GLN A N 1
ATOM 806 C CA . GLN A 1 109 ? -7.558 -0.823 -1.930 1.00 75.31 109 GLN A CA 1
ATOM 807 C C . GLN A 1 109 ? -7.515 -2.253 -2.489 1.00 75.31 109 GLN A C 1
ATOM 809 O O . GLN A 1 109 ? -7.297 -2.418 -3.697 1.00 75.31 109 GLN A O 1
ATOM 814 N N . PRO A 1 110 ? -7.731 -3.284 -1.655 1.00 64.19 110 PRO A N 1
ATOM 815 C CA . PRO A 1 110 ? -7.847 -4.654 -2.133 1.00 64.19 110 PRO A CA 1
ATOM 816 C C . PRO A 1 110 ? -9.071 -4.801 -3.053 1.00 64.19 110 PRO A C 1
ATOM 818 O O . PRO A 1 110 ? -10.081 -4.107 -2.905 1.00 64.19 110 PRO A O 1
ATOM 821 N N . GLU A 1 111 ? -9.006 -5.722 -4.017 1.00 57.00 111 GLU A N 1
ATOM 822 C CA . GLU A 1 111 ? -10.172 -6.046 -4.840 1.00 57.00 111 GLU A CA 1
ATOM 823 C C . GLU A 1 111 ? -11.277 -6.661 -3.966 1.00 57.00 111 GLU A C 1
ATOM 825 O O . GLU A 1 111 ? -11.105 -7.743 -3.415 1.00 57.00 111 GLU A O 1
ATOM 830 N N . GLY A 1 112 ? -12.412 -5.963 -3.834 1.00 56.03 112 GLY A N 1
ATOM 831 C CA . GLY A 1 112 ? -13.591 -6.452 -3.105 1.00 56.03 112 GLY A CA 1
ATOM 832 C C . GLY A 1 112 ? -14.206 -5.470 -2.104 1.00 56.03 112 GLY A C 1
ATOM 833 O O . GLY A 1 112 ? -15.367 -5.637 -1.761 1.00 56.03 112 GLY A O 1
ATOM 834 N N . GLU A 1 113 ? -13.500 -4.407 -1.702 1.00 54.72 113 GLU A N 1
ATOM 835 C CA . GLU A 1 113 ? -13.986 -3.427 -0.701 1.00 54.72 113 GLU A CA 1
ATOM 836 C C . GLU A 1 113 ? -14.676 -2.191 -1.310 1.00 54.72 113 GLU A C 1
ATOM 838 O O . GLU A 1 113 ? -14.861 -1.159 -0.668 1.00 54.72 113 GLU A O 1
ATOM 843 N N . ARG A 1 114 ? -15.096 -2.277 -2.575 1.00 49.50 114 ARG A N 1
ATOM 844 C CA . ARG A 1 114 ? -15.940 -1.246 -3.186 1.00 49.50 114 ARG A CA 1
ATOM 845 C C . ARG A 1 114 ? -17.385 -1.519 -2.772 1.00 49.50 114 ARG A C 1
ATOM 847 O O . ARG A 1 114 ? -18.076 -2.246 -3.477 1.00 49.50 114 ARG A O 1
ATOM 854 N N . ASN A 1 115 ? -17.820 -0.909 -1.669 1.00 40.88 115 ASN A N 1
ATOM 855 C CA . ASN A 1 115 ? -19.174 -0.942 -1.086 1.00 40.88 115 ASN A CA 1
ATOM 856 C C . ASN A 1 115 ? -19.415 -2.081 -0.072 1.00 40.88 115 ASN A C 1
ATOM 858 O O . ASN A 1 115 ? -19.956 -3.130 -0.421 1.00 40.88 115 ASN A O 1
ATOM 862 N N . ALA A 1 116 ? -19.088 -1.827 1.195 1.00 39.44 116 ALA A N 1
ATOM 863 C CA . ALA A 1 116 ? -19.754 -2.436 2.346 1.00 39.44 116 ALA A CA 1
ATOM 864 C C . ALA A 1 116 ? -20.340 -1.315 3.212 1.00 39.44 116 ALA A C 1
ATOM 866 O O . ALA A 1 116 ? -19.657 -0.272 3.335 1.00 39.44 116 ALA A O 1
#

Nearest PDB structures (foldseek):
  6gxn-assembly1_v  TM=3.095E-01  e=3.893E+00  Escherichia coli
  5d9a-assembly4_J  TM=2.596E-01  e=7.068E+00  Influenza C virus (C/Johannesburg/1/66)